Protein AF-V7FKW6-F1 (afdb_monomer_lite)

Sequence (105 aa):
MVQISPRAAILEVRAELESAVYGLAESSGQARKLPFGNMIRLLRDNELIDAGTSALLDDLRVLGNRAAHETSHDFSVDDARRYKAIADRVMNSLQAAKWFEPQAS

pLDDT: mean 89.42, std 13.62, range [40.66, 97.81]

Structure (mmCIF, N/CA/C/O backbone):
data_AF-V7FKW6-F1
#
_entry.id   AF-V7FKW6-F1
#
loop_
_atom_site.group_PDB
_atom_site.id
_atom_site.type_symbol
_atom_site.label_atom_id
_atom_site.label_alt_id
_atom_site.label_comp_id
_atom_site.label_asym_id
_atom_site.label_entity_id
_atom_site.label_seq_id
_atom_site.pdbx_PDB_ins_code
_atom_site.Cartn_x
_atom_site.Cartn_y
_atom_site.Cartn_z
_atom_site.occupancy
_atom_site.B_iso_or_equiv
_atom_site.auth_seq_id
_atom_site.auth_comp_id
_atom_site.auth_asym_id
_atom_site.auth_atom_id
_atom_site.pdbx_PDB_model_num
ATOM 1 N N . MET A 1 1 ? 8.682 12.850 -23.498 1.00 45.09 1 MET A N 1
ATOM 2 C CA . MET A 1 1 ? 7.828 12.016 -22.626 1.00 45.09 1 MET A CA 1
ATOM 3 C C . MET A 1 1 ? 8.738 10.962 -22.018 1.00 45.09 1 MET A C 1
ATOM 5 O O . MET A 1 1 ? 9.296 10.179 -22.776 1.00 45.09 1 MET A O 1
ATOM 9 N N . VAL A 1 2 ? 9.025 11.028 -20.717 1.00 47.31 2 VAL A N 1
ATOM 10 C CA . VAL A 1 2 ? 9.917 10.054 -20.064 1.00 47.31 2 VAL A CA 1
ATOM 11 C C . VAL A 1 2 ? 9.157 8.730 -19.976 1.00 47.31 2 VAL A C 1
ATOM 13 O O . VAL A 1 2 ? 8.132 8.661 -19.309 1.00 47.31 2 VAL A O 1
ATOM 16 N N . GLN A 1 3 ? 9.608 7.708 -20.704 1.00 66.75 3 GLN A N 1
ATOM 17 C CA . GLN A 1 3 ? 9.085 6.349 -20.561 1.00 66.75 3 GLN A CA 1
ATOM 18 C C . GLN A 1 3 ? 9.653 5.782 -19.257 1.00 66.75 3 GLN A C 1
ATOM 20 O O . GLN A 1 3 ? 10.824 5.412 -19.198 1.00 66.75 3 GLN A O 1
ATOM 25 N N . ILE A 1 4 ? 8.858 5.794 -18.188 1.00 79.62 4 ILE A N 1
ATOM 26 C CA . ILE A 1 4 ? 9.210 5.117 -16.936 1.00 79.62 4 ILE A CA 1
ATOM 27 C C . ILE A 1 4 ? 9.254 3.604 -17.175 1.00 79.62 4 ILE A C 1
ATOM 29 O O . ILE A 1 4 ? 8.403 3.049 -17.872 1.00 79.62 4 ILE A O 1
ATOM 33 N N . SER A 1 5 ? 10.261 2.927 -16.618 1.00 92.56 5 SER A N 1
ATOM 34 C CA . SER A 1 5 ? 10.316 1.464 -16.676 1.00 92.56 5 SER A CA 1
ATOM 35 C C . SER A 1 5 ? 9.135 0.863 -15.899 1.00 92.56 5 SER A C 1
ATOM 37 O O . SER A 1 5 ? 8.662 1.489 -14.946 1.00 92.56 5 SER A O 1
ATOM 39 N N . PRO A 1 6 ? 8.662 -0.353 -16.229 1.00 94.94 6 PRO A N 1
ATOM 40 C CA . PRO A 1 6 ? 7.568 -0.982 -15.486 1.00 94.94 6 PRO A CA 1
ATOM 41 C C . PRO A 1 6 ? 7.842 -1.080 -13.981 1.00 94.94 6 PRO A C 1
ATOM 43 O O . PRO A 1 6 ? 6.966 -0.810 -13.164 1.00 94.94 6 PRO A O 1
ATOM 46 N N . ARG A 1 7 ? 9.096 -1.364 -13.608 1.00 95.25 7 ARG A N 1
ATOM 47 C CA . ARG A 1 7 ? 9.550 -1.322 -12.214 1.00 95.25 7 ARG A CA 1
ATOM 48 C C . ARG A 1 7 ? 9.374 0.064 -11.591 1.00 95.25 7 ARG A C 1
ATOM 50 O O . ARG A 1 7 ? 8.854 0.156 -10.485 1.00 95.25 7 ARG A O 1
ATOM 57 N N . ALA A 1 8 ? 9.804 1.126 -12.275 1.00 94.50 8 ALA A N 1
ATOM 58 C CA . ALA A 1 8 ? 9.651 2.490 -11.773 1.00 94.50 8 ALA A CA 1
ATOM 59 C C . ALA A 1 8 ? 8.169 2.859 -11.594 1.00 94.50 8 ALA A C 1
ATOM 61 O O . ALA A 1 8 ? 7.811 3.405 -10.556 1.00 94.50 8 ALA A O 1
ATOM 62 N N . ALA A 1 9 ? 7.308 2.463 -12.536 1.00 95.56 9 ALA A N 1
ATOM 63 C CA . ALA A 1 9 ? 5.865 2.672 -12.436 1.00 95.56 9 ALA A CA 1
ATOM 64 C C . ALA A 1 9 ? 5.248 1.959 -11.216 1.00 95.56 9 ALA A C 1
ATOM 66 O O . ALA A 1 9 ? 4.411 2.532 -10.524 1.00 95.56 9 ALA A O 1
ATOM 67 N N . ILE A 1 10 ? 5.684 0.732 -10.903 1.00 96.62 10 ILE A N 1
ATOM 68 C CA . ILE A 1 10 ? 5.239 0.017 -9.693 1.00 96.62 10 ILE A CA 1
ATOM 69 C C . ILE A 1 10 ? 5.676 0.759 -8.424 1.00 96.62 10 ILE A C 1
ATOM 71 O O . ILE A 1 10 ? 4.889 0.883 -7.489 1.00 96.62 10 ILE A O 1
ATOM 75 N N . LEU A 1 11 ? 6.918 1.251 -8.378 1.00 96.38 11 LEU A N 1
ATOM 76 C CA . LEU A 1 11 ? 7.449 1.958 -7.208 1.00 96.38 11 LEU A CA 1
ATOM 77 C C . LEU A 1 11 ? 6.757 3.302 -6.962 1.00 96.38 11 LEU A C 1
ATOM 79 O O . LEU A 1 11 ? 6.521 3.655 -5.809 1.00 96.38 11 LEU A O 1
ATOM 83 N N . GLU A 1 12 ? 6.399 4.019 -8.024 1.00 96.44 12 GLU A N 1
ATOM 84 C CA . GLU A 1 12 ? 5.628 5.262 -7.940 1.00 96.44 12 GLU A CA 1
ATOM 85 C C . GLU A 1 12 ? 4.234 5.005 -7.352 1.00 96.44 12 GLU A C 1
ATOM 87 O O . GLU A 1 12 ? 3.891 5.554 -6.305 1.00 96.44 12 GLU A O 1
ATOM 92 N N . VAL A 1 13 ? 3.481 4.064 -7.930 1.00 97.19 13 VAL A N 1
ATOM 93 C CA . VAL A 1 13 ? 2.146 3.696 -7.426 1.00 97.19 13 VAL A CA 1
ATOM 94 C C . VAL A 1 13 ? 2.217 3.129 -6.004 1.00 97.19 13 VAL A C 1
ATOM 96 O O . VAL A 1 13 ? 1.322 3.345 -5.189 1.00 97.19 13 VAL A O 1
ATOM 99 N N . ARG A 1 14 ? 3.289 2.405 -5.664 1.00 97.00 14 ARG A N 1
ATOM 100 C CA . ARG A 1 14 ? 3.526 1.940 -4.294 1.00 97.00 14 ARG A CA 1
ATOM 101 C C . ARG A 1 14 ? 3.639 3.113 -3.321 1.00 97.00 14 ARG A C 1
ATOM 103 O O . ARG A 1 14 ? 3.039 3.043 -2.254 1.00 97.00 14 ARG A O 1
ATOM 110 N N . ALA A 1 15 ? 4.386 4.161 -3.663 1.00 96.75 15 ALA A N 1
ATOM 111 C CA . ALA A 1 15 ? 4.530 5.328 -2.797 1.00 96.75 15 ALA A CA 1
ATOM 112 C C . ALA A 1 15 ? 3.182 6.037 -2.568 1.00 96.75 15 ALA A C 1
ATOM 114 O O . ALA A 1 15 ? 2.869 6.408 -1.435 1.00 96.75 15 ALA A O 1
ATOM 115 N N . GLU A 1 16 ? 2.356 6.156 -3.612 1.00 97.00 16 GLU A N 1
ATOM 116 C CA . GLU A 1 16 ? 0.992 6.698 -3.514 1.00 97.00 16 GLU A CA 1
ATOM 117 C C . GLU A 1 16 ? 0.105 5.852 -2.590 1.00 97.00 16 GLU A C 1
ATOM 119 O O . GLU A 1 16 ? -0.542 6.381 -1.684 1.00 97.00 16 GLU A O 1
ATOM 124 N N . LEU A 1 17 ? 0.128 4.528 -2.766 1.00 97.38 17 LEU A N 1
ATOM 125 C CA . LEU A 1 17 ? -0.626 3.591 -1.937 1.00 97.38 17 LEU A CA 1
ATOM 126 C C . LEU A 1 17 ? -0.202 3.661 -0.464 1.00 97.38 17 LEU A C 1
ATOM 128 O O . LEU A 1 17 ? -1.055 3.703 0.423 1.00 97.38 17 LEU A O 1
ATOM 132 N N . GLU A 1 18 ? 1.107 3.679 -0.196 1.00 96.81 18 GLU A N 1
ATOM 133 C CA . GLU A 1 18 ? 1.635 3.812 1.162 1.00 96.81 18 GLU A CA 1
ATOM 134 C C . GLU A 1 18 ? 1.161 5.129 1.790 1.00 96.81 18 GLU A C 1
ATOM 136 O O . GLU A 1 18 ? 0.645 5.125 2.909 1.00 96.81 18 GLU A O 1
ATOM 141 N N . SER A 1 19 ? 1.240 6.238 1.049 1.00 95.88 19 SER A N 1
ATOM 142 C CA . SER A 1 19 ? 0.735 7.538 1.498 1.00 95.88 19 SER A CA 1
ATOM 143 C C . SER A 1 19 ? -0.765 7.506 1.814 1.00 95.88 19 SER A C 1
ATOM 145 O O . SER A 1 19 ? -1.174 8.012 2.858 1.00 95.88 19 SER A O 1
ATOM 147 N N . ALA A 1 20 ? -1.585 6.856 0.983 1.00 95.81 20 ALA A N 1
ATOM 148 C CA . ALA A 1 20 ? -3.024 6.732 1.217 1.00 95.81 20 ALA A CA 1
ATOM 149 C C . ALA A 1 20 ? -3.346 5.947 2.502 1.00 95.81 20 ALA A C 1
ATOM 151 O O . ALA A 1 20 ? -4.209 6.364 3.278 1.00 95.81 20 ALA A O 1
ATOM 152 N N . VAL A 1 21 ? -2.628 4.848 2.755 1.00 96.19 21 VAL A N 1
ATOM 153 C CA . VAL A 1 21 ? -2.776 4.030 3.971 1.00 96.19 21 VAL A CA 1
ATOM 154 C C . VAL A 1 21 ? -2.365 4.809 5.220 1.00 96.19 21 VAL A C 1
ATOM 156 O O . VAL A 1 21 ? -3.119 4.845 6.192 1.00 96.19 21 VAL A O 1
ATOM 159 N N . TYR A 1 22 ? -1.204 5.473 5.204 1.00 95.81 22 TYR A N 1
ATOM 160 C CA . TYR A 1 22 ? -0.780 6.304 6.337 1.00 95.81 22 TYR A CA 1
ATOM 161 C C . TYR A 1 22 ? -1.718 7.493 6.548 1.00 95.81 22 TYR A C 1
ATOM 163 O O . TYR A 1 22 ? -2.033 7.821 7.687 1.00 95.81 22 TYR A O 1
ATOM 171 N N . GLY A 1 23 ? -2.230 8.086 5.470 1.00 94.44 23 GLY A N 1
ATOM 172 C CA . GLY A 1 23 ? -3.208 9.160 5.552 1.00 94.44 23 GLY A CA 1
ATOM 173 C C . GLY A 1 23 ? -4.563 8.708 6.100 1.00 94.44 23 GLY A C 1
ATOM 174 O O . GLY A 1 23 ? -5.281 9.546 6.632 1.00 94.44 23 GLY A O 1
ATOM 175 N N . LEU A 1 24 ? -4.955 7.436 5.945 1.00 94.25 24 LEU A N 1
ATOM 176 C CA . LEU A 1 24 ? -6.131 6.871 6.626 1.00 94.25 24 LEU A CA 1
ATOM 177 C C . LEU A 1 24 ? -5.853 6.697 8.119 1.00 94.25 24 LEU A C 1
ATOM 179 O O . LEU A 1 24 ? -6.650 7.126 8.945 1.00 94.25 24 LEU A O 1
ATOM 183 N N . ALA A 1 25 ? -4.694 6.136 8.469 1.00 94.31 25 ALA A N 1
ATOM 184 C CA . ALA A 1 25 ? -4.293 6.015 9.867 1.00 94.31 25 ALA A CA 1
ATOM 185 C C . ALA A 1 25 ? -4.263 7.381 10.568 1.00 94.31 25 ALA A C 1
ATOM 187 O O . ALA A 1 25 ? -4.696 7.494 11.710 1.00 94.31 25 ALA A O 1
ATOM 188 N N . GLU A 1 26 ? -3.783 8.421 9.886 1.00 94.06 26 GLU A N 1
ATOM 189 C CA . GLU A 1 26 ? -3.773 9.785 10.407 1.00 94.06 26 GLU A CA 1
ATOM 190 C C . GLU A 1 26 ? -5.180 10.346 10.622 1.00 94.06 26 GLU A C 1
ATOM 192 O O . GLU A 1 26 ? -5.469 10.814 11.723 1.00 94.06 26 GLU A O 1
ATOM 197 N N . SER A 1 27 ? -6.069 10.248 9.626 1.00 92.81 27 SER A N 1
ATOM 198 C CA . SER A 1 27 ? -7.437 10.769 9.754 1.00 92.81 27 SER A CA 1
ATOM 199 C C . SER A 1 27 ? -8.247 10.067 10.841 1.00 92.81 27 SER A C 1
ATOM 201 O O . SER A 1 27 ? -9.031 10.721 11.513 1.00 92.81 27 SER A O 1
ATOM 203 N N . SER A 1 28 ? -8.004 8.774 11.059 1.00 91.06 28 SER A N 1
ATOM 204 C CA . SER A 1 28 ? -8.722 7.957 12.046 1.00 91.06 28 SER A CA 1
ATOM 205 C C . SER A 1 28 ? -8.070 7.959 13.440 1.00 91.06 28 SER A C 1
ATOM 207 O O . SER A 1 28 ? -8.349 7.092 14.269 1.00 91.06 28 SER A O 1
ATOM 209 N N . GLY A 1 29 ? -7.124 8.871 13.712 1.00 92.88 29 GLY A N 1
ATOM 210 C CA . GLY A 1 29 ? -6.455 8.982 15.019 1.00 92.88 29 GLY A CA 1
ATOM 211 C C . GLY A 1 29 ? -5.500 7.826 15.364 1.00 92.88 29 GLY A C 1
ATOM 212 O O . GLY A 1 29 ? -5.053 7.701 16.503 1.00 92.88 29 GLY A O 1
ATOM 213 N N . GLN A 1 30 ? -5.147 6.992 14.385 1.00 91.88 30 GLN A N 1
ATOM 214 C CA . GLN A 1 30 ? -4.231 5.849 14.502 1.00 91.88 30 GLN A CA 1
ATOM 215 C C . GLN A 1 30 ? -2.812 6.160 13.992 1.00 91.88 30 GLN A C 1
ATOM 217 O O . GLN A 1 30 ? -2.026 5.244 13.733 1.00 91.88 30 GLN A O 1
ATOM 222 N N . ALA A 1 31 ? -2.455 7.441 13.853 1.00 90.44 31 ALA A N 1
ATOM 223 C CA . ALA A 1 31 ? -1.146 7.883 13.376 1.00 90.44 31 ALA A CA 1
ATOM 224 C C . ALA A 1 31 ? -0.006 7.279 1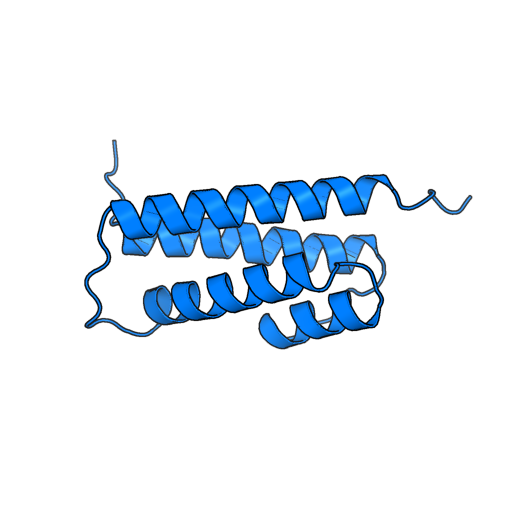4.216 1.00 90.44 31 ALA A C 1
ATOM 226 O O . ALA A 1 31 ? 0.213 7.645 15.373 1.00 90.44 31 ALA A O 1
ATOM 227 N N . ARG A 1 32 ? 0.749 6.342 13.633 1.00 90.94 32 ARG A N 1
ATOM 228 C CA . ARG A 1 32 ? 1.892 5.684 14.283 1.00 90.94 32 ARG A CA 1
ATOM 229 C C . ARG A 1 32 ? 2.997 5.412 13.273 1.00 90.94 32 ARG A C 1
ATOM 231 O O . ARG A 1 32 ? 2.736 5.042 12.132 1.00 90.94 32 ARG A O 1
ATOM 238 N N . LYS A 1 33 ? 4.252 5.524 13.714 1.00 91.88 33 LYS A N 1
ATOM 239 C CA . LYS A 1 33 ? 5.414 5.096 12.923 1.00 91.88 33 LYS A CA 1
ATOM 240 C C . LYS A 1 33 ? 5.510 3.573 12.955 1.00 91.88 33 LYS A C 1
ATOM 242 O O . LYS A 1 33 ? 6.121 3.008 13.858 1.00 91.88 33 LYS A O 1
ATOM 247 N N . LEU A 1 34 ? 4.884 2.915 11.986 1.00 93.75 34 LEU A N 1
ATOM 248 C CA . LEU A 1 34 ? 4.909 1.463 11.829 1.00 93.75 34 LEU A CA 1
ATOM 249 C C . LEU A 1 34 ? 5.379 1.094 10.422 1.00 93.75 34 LEU A C 1
ATOM 251 O O . LEU A 1 34 ? 5.049 1.807 9.480 1.00 93.75 34 LEU A O 1
ATOM 255 N N . PRO A 1 35 ? 6.098 -0.029 10.251 1.00 94.56 35 PRO A N 1
ATOM 256 C CA . PRO A 1 35 ? 6.310 -0.606 8.930 1.00 94.56 35 PRO A CA 1
ATOM 257 C C . PRO A 1 35 ? 4.975 -0.867 8.227 1.00 94.56 35 PRO A C 1
ATOM 259 O O . PRO A 1 35 ? 4.005 -1.260 8.878 1.00 94.56 35 PRO A O 1
ATOM 262 N N . PHE A 1 36 ? 4.949 -0.740 6.900 1.00 94.75 36 PHE A N 1
ATOM 263 C CA . PHE A 1 36 ? 3.718 -0.791 6.104 1.00 94.75 36 PHE A CA 1
ATOM 264 C C . PHE A 1 36 ? 2.823 -2.009 6.405 1.00 94.75 36 PHE A C 1
ATOM 266 O O . PHE A 1 36 ? 1.635 -1.857 6.665 1.00 94.75 36 PHE A O 1
ATOM 273 N N . GLY A 1 37 ? 3.396 -3.217 6.495 1.00 95.31 37 GLY A N 1
ATOM 274 C CA . GLY A 1 37 ? 2.637 -4.430 6.846 1.00 95.31 37 GLY A CA 1
ATOM 275 C C . GLY A 1 37 ? 2.005 -4.398 8.245 1.00 95.31 37 GLY A C 1
ATOM 276 O O . GLY A 1 37 ? 0.907 -4.908 8.449 1.00 95.31 37 GLY A O 1
ATOM 277 N N . ASN A 1 38 ? 2.668 -3.763 9.213 1.00 97.06 38 ASN A N 1
ATOM 278 C CA . ASN A 1 38 ? 2.109 -3.589 10.553 1.00 97.06 38 ASN A CA 1
ATOM 279 C C . ASN A 1 38 ? 1.027 -2.506 10.574 1.00 97.06 38 ASN A C 1
ATOM 281 O O . ASN A 1 38 ? 0.091 -2.624 11.358 1.00 97.06 38 ASN A O 1
ATOM 285 N N . MET A 1 39 ? 1.131 -1.490 9.711 1.00 97.25 39 MET A N 1
ATOM 286 C CA . MET A 1 39 ? 0.076 -0.493 9.542 1.00 97.25 39 MET A CA 1
ATOM 287 C C . MET A 1 39 ? -1.198 -1.120 8.960 1.00 97.25 39 MET A C 1
ATOM 289 O O . MET A 1 39 ? -2.275 -0.902 9.501 1.00 97.25 39 MET A O 1
ATOM 293 N N . ILE A 1 40 ? -1.080 -1.973 7.935 1.00 96.50 40 ILE A N 1
ATOM 294 C CA . ILE A 1 40 ? -2.223 -2.721 7.375 1.00 96.50 40 ILE A CA 1
ATOM 295 C C . ILE A 1 40 ? -2.924 -3.532 8.472 1.00 96.50 40 ILE A C 1
ATOM 297 O O . ILE A 1 40 ? -4.144 -3.458 8.616 1.00 96.50 40 ILE A O 1
ATOM 301 N N . ARG A 1 41 ? -2.149 -4.265 9.285 1.00 97.06 41 ARG A N 1
ATOM 302 C CA . ARG A 1 41 ? -2.693 -5.041 10.408 1.00 97.06 41 ARG A CA 1
ATOM 303 C C . ARG A 1 41 ? -3.407 -4.149 11.425 1.00 97.06 41 ARG A C 1
ATOM 305 O O . ARG A 1 41 ? -4.530 -4.458 11.791 1.00 97.06 41 ARG A O 1
ATOM 312 N N . LEU A 1 42 ? -2.793 -3.032 11.826 1.00 96.19 42 LEU A N 1
ATOM 313 C CA . LEU A 1 42 ? -3.403 -2.084 12.761 1.00 96.19 42 LEU A CA 1
ATOM 314 C C . LEU A 1 42 ? -4.761 -1.583 12.252 1.00 96.19 42 LEU A C 1
ATOM 316 O O . LEU A 1 42 ? -5.726 -1.585 13.008 1.00 96.19 42 LEU A O 1
ATOM 320 N N . LEU A 1 43 ? -4.844 -1.164 10.988 1.00 95.38 4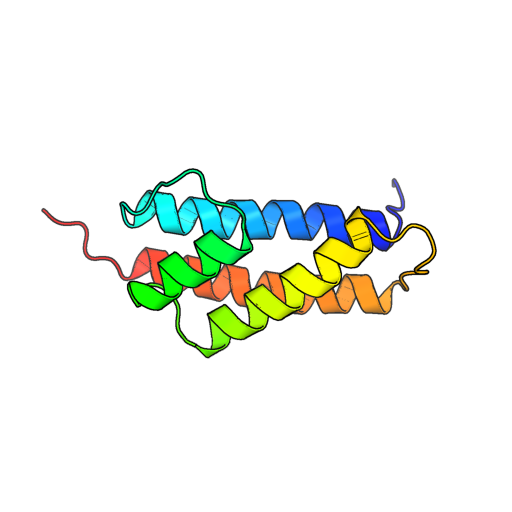3 LEU A N 1
ATOM 321 C CA . LEU A 1 43 ? -6.087 -0.649 10.411 1.00 95.38 43 LEU A CA 1
ATOM 322 C C . LEU A 1 43 ? -7.182 -1.719 10.362 1.00 95.38 43 LEU A C 1
ATOM 324 O O . LEU A 1 43 ? -8.335 -1.421 10.657 1.00 95.38 43 LEU A O 1
ATOM 328 N N . ARG A 1 44 ? -6.821 -2.967 10.044 1.00 96.06 44 ARG A N 1
ATOM 329 C CA . ARG A 1 44 ? -7.755 -4.097 10.076 1.00 96.06 44 ARG A CA 1
ATOM 330 C C . ARG A 1 44 ? -8.239 -4.400 11.494 1.00 96.06 44 ARG A C 1
ATOM 332 O O . ARG A 1 44 ? -9.431 -4.600 11.689 1.00 96.06 44 ARG A O 1
ATOM 339 N N . ASP A 1 45 ? -7.329 -4.438 12.466 1.00 96.12 45 ASP A N 1
ATOM 340 C CA . ASP A 1 45 ? -7.650 -4.760 13.863 1.00 96.12 45 ASP A CA 1
ATOM 341 C C . ASP A 1 45 ? -8.554 -3.692 14.510 1.00 96.12 45 ASP A C 1
ATOM 343 O O . ASP A 1 45 ? -9.273 -3.991 15.457 1.00 96.12 45 ASP A O 1
ATOM 347 N N . ASN A 1 46 ? -8.535 -2.459 13.989 1.00 94.12 46 ASN A N 1
ATOM 348 C CA . ASN A 1 46 ? -9.436 -1.368 14.383 1.00 94.12 46 ASN A CA 1
ATOM 349 C C . ASN A 1 46 ? -10.663 -1.238 13.461 1.00 94.12 46 ASN A C 1
ATOM 351 O O . ASN A 1 46 ? -11.347 -0.222 13.512 1.00 94.12 46 ASN A O 1
ATOM 355 N N . GLU A 1 47 ? -10.916 -2.224 12.595 1.00 93.56 47 GLU A N 1
ATOM 356 C CA . GLU A 1 47 ? -12.064 -2.266 11.675 1.00 93.56 47 GLU A CA 1
ATOM 357 C C . GLU A 1 47 ? -12.161 -1.067 10.703 1.00 93.56 47 GLU A C 1
ATOM 359 O O . GLU A 1 47 ? -13.207 -0.823 10.106 1.00 93.56 47 GLU A O 1
ATOM 364 N N . LEU A 1 48 ? -11.055 -0.345 10.478 1.00 93.56 48 LEU A N 1
ATOM 365 C CA . LEU A 1 48 ? -10.974 0.782 9.532 1.00 93.56 48 LEU A CA 1
ATOM 366 C C . LEU A 1 48 ? -10.868 0.318 8.075 1.00 93.56 48 LEU A C 1
ATOM 368 O O . LEU A 1 48 ? -11.125 1.080 7.144 1.00 93.56 48 LEU A O 1
ATOM 372 N N . ILE A 1 49 ? -10.461 -0.934 7.877 1.00 94.38 49 ILE A N 1
ATOM 373 C CA . ILE A 1 49 ? -10.480 -1.625 6.591 1.00 94.38 49 ILE A CA 1
ATOM 374 C C . ILE A 1 49 ? -11.007 -3.044 6.789 1.00 94.38 49 ILE A C 1
ATOM 376 O O . ILE A 1 49 ? -10.743 -3.688 7.806 1.00 94.38 49 ILE A O 1
ATOM 380 N N . ASP A 1 50 ? -11.715 -3.556 5.789 1.00 93.56 50 ASP A N 1
ATOM 381 C CA . ASP A 1 50 ? -12.214 -4.926 5.810 1.00 93.56 50 ASP A CA 1
ATOM 382 C C . ASP A 1 50 ? -11.117 -5.957 5.474 1.00 93.56 50 ASP A C 1
ATOM 384 O O . ASP A 1 50 ? -9.999 -5.644 5.040 1.00 93.56 50 ASP A O 1
ATOM 388 N N . ALA A 1 51 ? -11.441 -7.239 5.670 1.00 93.31 51 ALA A N 1
ATOM 389 C CA . ALA A 1 51 ? -10.519 -8.337 5.387 1.00 93.31 51 ALA A CA 1
ATOM 390 C C . ALA A 1 51 ? -10.105 -8.396 3.903 1.00 93.31 51 ALA A C 1
ATOM 392 O O . ALA A 1 51 ? -8.972 -8.775 3.603 1.00 93.31 51 ALA A O 1
ATOM 393 N N . GLY A 1 52 ? -10.999 -8.005 2.986 1.00 94.44 52 GLY A N 1
ATOM 394 C CA . GLY A 1 52 ? -10.722 -7.972 1.550 1.00 94.44 52 GLY A CA 1
ATOM 395 C C . GLY A 1 52 ? -9.683 -6.913 1.186 1.00 94.44 52 GLY A C 1
ATOM 396 O O . GLY A 1 52 ? -8.702 -7.210 0.507 1.00 94.44 52 GLY A O 1
ATOM 397 N N . THR A 1 53 ? -9.848 -5.695 1.697 1.00 95.31 53 THR A N 1
ATOM 398 C CA . THR A 1 53 ? -8.910 -4.582 1.510 1.00 95.31 53 THR A CA 1
ATOM 399 C C . THR A 1 53 ? -7.560 -4.901 2.143 1.00 95.31 53 THR A C 1
ATOM 401 O O . THR A 1 53 ? -6.524 -4.682 1.517 1.00 95.31 53 THR A O 1
ATOM 404 N N . SER A 1 54 ? -7.553 -5.491 3.344 1.00 95.62 54 SER A N 1
ATOM 405 C CA . SER A 1 54 ? -6.320 -5.951 3.993 1.00 95.62 54 SER A CA 1
ATOM 406 C C . SER A 1 54 ? -5.566 -6.981 3.147 1.00 95.62 54 SER A C 1
ATOM 408 O O . SER A 1 54 ? -4.349 -6.866 3.023 1.00 95.62 54 SER A O 1
ATOM 410 N N . ALA A 1 55 ? -6.258 -7.963 2.563 1.00 95.75 55 ALA A N 1
ATOM 411 C CA . ALA A 1 55 ? -5.625 -8.977 1.720 1.00 95.75 55 ALA A CA 1
ATOM 412 C C . ALA A 1 55 ? -5.013 -8.363 0.450 1.00 95.75 55 ALA A C 1
ATOM 414 O O . ALA A 1 55 ? -3.859 -8.637 0.128 1.00 95.75 55 ALA A O 1
ATOM 415 N N . LEU A 1 56 ? -5.739 -7.459 -0.220 1.00 96.38 56 LEU A N 1
ATOM 416 C CA . LEU A 1 56 ? -5.232 -6.757 -1.404 1.00 96.38 56 LEU A CA 1
ATOM 417 C C . LEU A 1 56 ? -4.001 -5.895 -1.091 1.00 96.38 56 LEU A C 1
ATOM 419 O O . LEU A 1 56 ? -3.061 -5.845 -1.883 1.00 96.38 56 LEU A O 1
ATOM 423 N N . LEU A 1 57 ? -3.985 -5.225 0.063 1.00 97.12 57 LEU A N 1
ATOM 424 C CA . LEU A 1 57 ? -2.831 -4.445 0.513 1.00 97.12 57 LEU A CA 1
ATOM 425 C C . LEU A 1 57 ? -1.604 -5.327 0.776 1.00 97.12 57 LEU A C 1
ATOM 427 O O . LEU A 1 57 ? -0.486 -4.930 0.441 1.00 97.12 57 LEU A O 1
ATOM 431 N N . ASP A 1 58 ? -1.792 -6.524 1.334 1.00 95.75 58 ASP A N 1
ATOM 432 C CA . ASP A 1 58 ? -0.703 -7.485 1.514 1.00 95.75 58 ASP A CA 1
ATOM 433 C C . ASP A 1 58 ? -0.168 -8.023 0.178 1.00 95.75 58 ASP A C 1
ATOM 435 O O . ASP A 1 58 ? 1.053 -8.099 0.002 1.00 95.75 58 ASP A O 1
ATOM 439 N N . ASP A 1 59 ? -1.041 -8.309 -0.791 1.00 95.12 59 ASP A N 1
ATOM 440 C CA . ASP A 1 59 ? -0.637 -8.725 -2.140 1.00 95.12 59 ASP A CA 1
ATOM 441 C C . ASP A 1 59 ? 0.186 -7.630 -2.843 1.00 95.12 59 ASP A C 1
ATOM 443 O O . ASP A 1 59 ? 1.268 -7.889 -3.387 1.00 95.12 59 ASP A O 1
ATOM 447 N N . LEU A 1 60 ? -0.281 -6.378 -2.774 1.00 97.25 60 LEU A N 1
ATOM 448 C CA . LEU A 1 60 ? 0.440 -5.219 -3.308 1.00 97.25 60 LEU A CA 1
ATOM 449 C C . LEU A 1 60 ? 1.775 -5.015 -2.588 1.00 97.25 60 LEU A C 1
ATOM 451 O O . LEU A 1 60 ? 2.789 -4.763 -3.237 1.00 97.25 60 LEU A O 1
ATOM 455 N N . ARG A 1 61 ? 1.828 -5.196 -1.264 1.00 95.75 61 ARG A N 1
ATOM 456 C CA . ARG A 1 61 ? 3.079 -5.125 -0.496 1.00 95.75 61 ARG A CA 1
ATOM 457 C C . ARG A 1 61 ? 4.092 -6.160 -0.977 1.00 95.75 61 ARG A C 1
ATOM 459 O O . ARG A 1 61 ? 5.269 -5.832 -1.115 1.00 95.75 61 ARG A O 1
ATOM 466 N N . VAL A 1 62 ? 3.668 -7.400 -1.226 1.00 94.12 62 VAL A N 1
ATOM 467 C CA . VAL A 1 62 ? 4.559 -8.454 -1.732 1.00 94.12 62 VAL A CA 1
ATOM 468 C C . VAL A 1 62 ? 5.129 -8.061 -3.096 1.00 94.12 62 VAL A C 1
ATOM 470 O O . VAL A 1 62 ? 6.349 -8.055 -3.259 1.00 94.12 62 VAL A O 1
ATOM 473 N N . LEU A 1 63 ? 4.283 -7.665 -4.050 1.00 93.12 63 LEU A N 1
ATOM 474 C CA . LEU A 1 63 ? 4.728 -7.262 -5.391 1.00 93.12 63 LEU A CA 1
ATOM 475 C C . LEU A 1 63 ? 5.605 -6.000 -5.370 1.00 93.12 63 LEU A C 1
ATOM 477 O O . LEU A 1 63 ? 6.667 -5.968 -5.993 1.00 93.12 63 LEU A O 1
ATOM 481 N N . GLY A 1 64 ? 5.211 -4.988 -4.599 1.00 93.94 64 GLY A N 1
ATOM 482 C CA . GLY A 1 64 ? 5.964 -3.750 -4.432 1.00 93.94 64 GLY A CA 1
ATOM 483 C C . GLY A 1 64 ? 7.325 -3.969 -3.767 1.00 93.94 64 GLY A C 1
ATOM 484 O O . GLY A 1 64 ? 8.295 -3.285 -4.100 1.00 93.94 64 GLY A O 1
ATOM 485 N N . ASN A 1 65 ? 7.442 -4.946 -2.861 1.00 94.50 65 ASN A N 1
ATOM 486 C CA . ASN A 1 65 ? 8.723 -5.340 -2.273 1.00 94.50 65 ASN A CA 1
ATOM 487 C C . ASN A 1 65 ? 9.644 -6.016 -3.292 1.00 94.50 65 ASN A C 1
ATOM 489 O O . ASN A 1 65 ? 10.833 -5.698 -3.320 1.00 94.50 65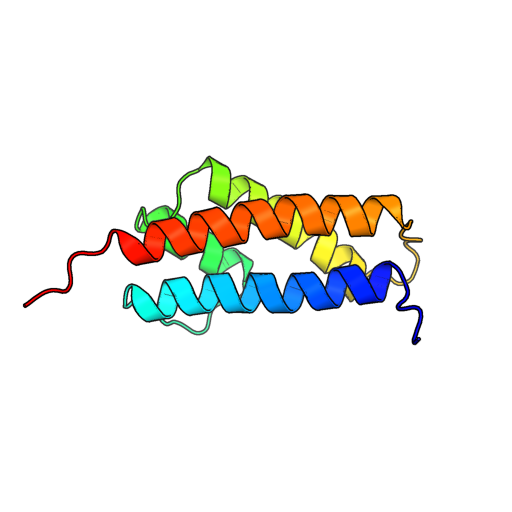 ASN A O 1
ATOM 493 N N . ARG A 1 66 ? 9.110 -6.878 -4.168 1.00 94.06 66 ARG A N 1
ATOM 494 C CA . ARG A 1 66 ? 9.892 -7.447 -5.279 1.00 94.06 66 ARG A CA 1
ATOM 495 C C . ARG A 1 66 ? 10.416 -6.345 -6.198 1.00 94.06 66 ARG A C 1
ATOM 497 O O . ARG A 1 66 ? 11.602 -6.314 -6.512 1.00 94.06 66 ARG A O 1
ATOM 504 N N . ALA A 1 67 ? 9.569 -5.376 -6.547 1.00 94.06 67 ALA A N 1
ATOM 505 C CA . ALA A 1 67 ? 9.974 -4.229 -7.359 1.00 94.06 67 ALA A CA 1
ATOM 506 C C . ALA A 1 67 ? 11.068 -3.371 -6.699 1.00 94.06 67 ALA A C 1
ATOM 508 O O . ALA A 1 67 ? 11.944 -2.861 -7.400 1.00 94.06 67 ALA A O 1
ATOM 509 N N . ALA A 1 68 ? 11.058 -3.246 -5.370 1.00 93.00 68 ALA A N 1
ATOM 510 C CA . ALA A 1 68 ? 12.039 -2.452 -4.632 1.00 93.00 68 ALA A CA 1
ATOM 511 C C . ALA A 1 68 ? 13.376 -3.168 -4.395 1.00 93.00 68 ALA A C 1
ATOM 513 O O . ALA A 1 68 ? 14.413 -2.510 -4.361 1.00 93.00 68 ALA A O 1
ATOM 514 N N . HIS A 1 69 ? 13.366 -4.491 -4.213 1.00 91.19 69 HIS A N 1
ATOM 515 C CA . HIS A 1 69 ? 14.533 -5.215 -3.695 1.00 91.19 69 HIS A CA 1
ATOM 516 C C . HIS A 1 69 ? 15.086 -6.289 -4.639 1.00 91.19 69 HIS A C 1
ATOM 518 O O . HIS A 1 69 ? 16.284 -6.560 -4.606 1.00 91.19 69 HIS A O 1
ATOM 524 N N . GLU A 1 70 ? 14.263 -6.895 -5.498 1.00 90.75 70 GLU A N 1
ATOM 525 C CA . GLU A 1 70 ? 14.707 -7.974 -6.388 1.00 90.75 70 GLU A CA 1
ATOM 526 C C . GLU A 1 70 ? 15.142 -7.402 -7.733 1.00 90.75 70 GLU A C 1
ATOM 528 O O . GLU A 1 70 ? 14.316 -7.180 -8.614 1.00 90.75 70 GLU A O 1
ATOM 533 N N . THR A 1 71 ? 16.436 -7.149 -7.920 1.00 79.31 71 THR A N 1
ATOM 534 C CA . THR A 1 71 ? 16.981 -6.572 -9.164 1.00 79.31 71 THR A CA 1
ATOM 535 C C . THR A 1 71 ? 16.939 -7.527 -10.359 1.00 79.31 71 THR A C 1
ATOM 537 O O . THR A 1 71 ? 16.984 -7.069 -11.496 1.00 79.31 71 THR A O 1
ATOM 540 N N . SER A 1 72 ? 16.809 -8.834 -10.119 1.00 84.00 72 SER A N 1
ATOM 541 C CA . SER A 1 72 ? 16.744 -9.876 -11.151 1.00 84.00 72 SER A CA 1
ATOM 542 C C . SER A 1 72 ? 15.350 -10.095 -11.745 1.00 84.00 72 SER A C 1
ATOM 544 O O . SER A 1 72 ? 15.233 -10.767 -12.766 1.00 84.00 72 SER A O 1
ATOM 546 N N . HIS A 1 73 ? 14.293 -9.560 -11.124 1.00 85.94 73 HIS A N 1
ATOM 547 C CA . HIS A 1 73 ? 12.931 -9.720 -11.631 1.00 85.94 73 HIS A CA 1
ATOM 548 C C . HIS A 1 73 ? 12.667 -8.767 -12.803 1.00 85.94 73 HIS A C 1
ATOM 550 O O . HIS A 1 73 ? 12.782 -7.545 -12.657 1.00 85.94 73 HIS A O 1
ATOM 556 N N . ASP A 1 74 ? 12.289 -9.312 -13.955 1.00 90.38 74 ASP A N 1
ATOM 557 C CA . ASP A 1 74 ? 11.921 -8.515 -15.122 1.00 90.38 74 ASP A CA 1
ATOM 558 C C . ASP A 1 74 ? 10.413 -8.241 -15.107 1.00 90.38 74 ASP A C 1
ATOM 560 O O . ASP A 1 74 ? 9.603 -9.132 -15.356 1.00 90.38 74 ASP A O 1
ATOM 564 N N . PHE A 1 75 ? 10.032 -7.015 -14.739 1.00 92.75 75 PHE A N 1
ATOM 565 C CA . PHE A 1 75 ? 8.630 -6.603 -14.693 1.00 92.75 75 PHE A CA 1
ATOM 566 C C . PHE A 1 75 ? 8.156 -6.213 -16.088 1.00 92.75 75 PHE A C 1
ATOM 568 O O . PHE A 1 75 ? 8.717 -5.313 -16.717 1.00 92.75 75 PHE A O 1
ATOM 575 N N . SER A 1 76 ? 7.066 -6.826 -16.536 1.00 94.31 76 SER A N 1
ATOM 576 C CA . SER A 1 76 ? 6.415 -6.459 -17.786 1.00 94.31 76 SER A CA 1
ATOM 577 C C . SER A 1 76 ? 5.533 -5.216 -17.626 1.00 94.31 76 SER A C 1
ATOM 579 O O . SER A 1 76 ? 5.146 -4.809 -16.528 1.00 94.31 76 SER A O 1
ATOM 581 N N . VAL A 1 77 ? 5.144 -4.621 -18.755 1.00 94.06 77 VAL A N 1
ATOM 582 C CA . VAL A 1 77 ? 4.141 -3.543 -18.778 1.00 94.06 77 VAL A CA 1
ATOM 583 C C . VAL A 1 77 ? 2.788 -4.020 -18.228 1.00 94.06 77 VAL A C 1
ATOM 585 O O . VAL A 1 77 ? 2.074 -3.225 -17.615 1.00 94.06 77 VAL A O 1
ATOM 588 N N . ASP A 1 78 ? 2.426 -5.295 -18.420 1.00 94.44 78 ASP A N 1
ATOM 589 C CA . ASP A 1 78 ? 1.179 -5.851 -17.874 1.00 94.44 78 ASP A CA 1
ATOM 590 C C . ASP A 1 78 ? 1.218 -5.921 -16.344 1.00 94.44 78 ASP A C 1
ATOM 592 O O . ASP A 1 78 ? 0.234 -5.567 -15.697 1.00 94.44 78 ASP A O 1
ATOM 596 N N . ASP A 1 79 ? 2.371 -6.265 -15.758 1.00 94.38 79 ASP A N 1
ATOM 597 C CA . ASP A 1 79 ? 2.548 -6.297 -14.300 1.00 94.38 79 ASP A CA 1
ATOM 598 C C . ASP A 1 79 ? 2.333 -4.913 -13.689 1.00 94.38 79 ASP A C 1
ATOM 600 O O . ASP A 1 79 ? 1.583 -4.765 -12.723 1.00 94.38 79 ASP A O 1
ATOM 604 N N . ALA A 1 80 ? 2.924 -3.878 -14.293 1.00 95.75 80 ALA A N 1
ATOM 605 C CA . ALA A 1 80 ? 2.740 -2.500 -13.847 1.00 95.75 80 ALA A CA 1
ATOM 606 C C . ALA A 1 80 ? 1.277 -2.041 -13.976 1.00 95.75 80 ALA A C 1
ATOM 608 O O . ALA A 1 80 ? 0.735 -1.425 -13.056 1.00 95.75 80 ALA A O 1
ATOM 609 N N . ARG A 1 81 ? 0.605 -2.378 -15.086 1.00 95.81 81 ARG A N 1
ATOM 610 C CA . ARG A 1 81 ? -0.821 -2.062 -15.287 1.00 95.81 81 ARG A CA 1
ATOM 611 C C . ARG A 1 81 ? -1.710 -2.765 -14.270 1.00 95.81 81 ARG A C 1
ATOM 613 O O . ARG A 1 81 ? -2.610 -2.139 -13.717 1.00 95.81 81 ARG A O 1
ATOM 620 N N . ARG A 1 82 ? -1.457 -4.048 -14.010 1.00 95.75 82 ARG A N 1
ATOM 621 C CA . ARG A 1 82 ? -2.218 -4.848 -13.047 1.00 95.75 82 ARG A CA 1
ATOM 622 C C . ARG A 1 82 ? -2.017 -4.341 -11.627 1.00 95.75 82 ARG A C 1
ATOM 624 O O . ARG A 1 82 ? -2.998 -4.170 -10.909 1.00 95.75 82 ARG A O 1
ATOM 631 N N . TYR A 1 83 ? -0.773 -4.043 -11.254 1.00 97.06 83 TYR A N 1
ATOM 632 C CA . TYR A 1 83 ? -0.447 -3.429 -9.971 1.00 97.06 83 TYR A CA 1
ATOM 633 C C . TYR A 1 83 ? -1.212 -2.117 -9.788 1.00 97.06 83 TYR A C 1
ATOM 635 O O . TYR A 1 83 ? -1.908 -1.946 -8.788 1.00 97.06 83 TYR A O 1
ATOM 643 N N . LYS A 1 84 ? -1.166 -1.233 -10.795 1.00 97.44 84 LYS A N 1
ATOM 644 C CA . LYS A 1 84 ? -1.898 0.035 -10.772 1.00 97.44 84 LYS A CA 1
ATOM 645 C C . LYS A 1 84 ? -3.405 -0.155 -10.636 1.00 97.44 84 LYS A C 1
ATOM 647 O O . LYS A 1 84 ? -4.007 0.471 -9.776 1.00 97.44 84 LYS A O 1
ATOM 652 N N . ALA A 1 85 ? -4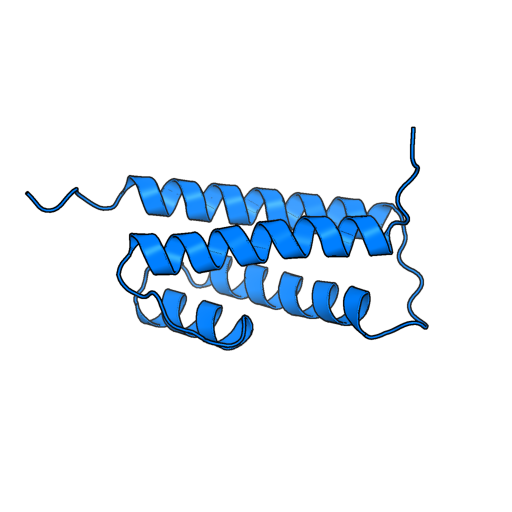.011 -1.037 -11.424 1.00 96.75 85 ALA A N 1
ATOM 653 C CA . ALA A 1 85 ? -5.455 -1.257 -11.376 1.00 96.75 85 ALA A CA 1
ATOM 654 C C . ALA A 1 85 ? -5.934 -1.730 -9.990 1.00 96.75 85 ALA A C 1
ATOM 656 O O . ALA A 1 85 ? -6.976 -1.285 -9.504 1.00 96.75 85 ALA A O 1
ATOM 657 N N . ILE A 1 86 ? -5.172 -2.616 -9.340 1.00 96.38 86 ILE A N 1
ATOM 658 C CA . ILE A 1 86 ? -5.494 -3.095 -7.991 1.00 96.38 86 ILE A CA 1
ATOM 659 C C . ILE A 1 86 ? -5.262 -1.979 -6.962 1.00 96.38 86 ILE A C 1
ATOM 661 O O . ILE A 1 86 ? -6.128 -1.754 -6.116 1.00 96.38 86 ILE A O 1
ATOM 665 N N . ALA A 1 87 ? -4.144 -1.251 -7.052 1.00 97.81 87 ALA A N 1
ATOM 666 C CA . ALA A 1 87 ? -3.838 -0.138 -6.156 1.00 97.81 87 ALA A CA 1
ATOM 667 C C . ALA A 1 87 ? -4.889 0.979 -6.241 1.00 97.81 87 ALA A C 1
ATOM 669 O O . ALA A 1 87 ? -5.388 1.413 -5.208 1.00 97.81 87 ALA A O 1
ATOM 670 N N . ASP A 1 88 ? -5.296 1.380 -7.448 1.00 97.06 88 ASP A N 1
ATOM 671 C CA . ASP A 1 88 ? -6.335 2.392 -7.669 1.00 97.06 88 ASP A CA 1
ATOM 672 C C . ASP A 1 88 ? -7.666 1.959 -7.036 1.00 97.06 88 ASP A C 1
ATOM 674 O O . ASP A 1 88 ? -8.325 2.743 -6.352 1.00 97.06 88 ASP A O 1
ATOM 678 N N . ARG A 1 89 ? -8.049 0.682 -7.191 1.00 94.44 89 ARG A N 1
ATOM 679 C CA . ARG A 1 89 ? -9.253 0.137 -6.546 1.00 94.44 89 ARG A CA 1
ATOM 680 C C . ARG A 1 89 ? -9.168 0.218 -5.022 1.00 94.44 89 ARG A C 1
ATOM 682 O O . ARG A 1 89 ? -10.144 0.610 -4.390 1.00 94.44 89 ARG A O 1
ATOM 689 N N . VAL A 1 90 ? -8.026 -0.147 -4.441 1.00 95.50 90 VAL A N 1
ATOM 690 C CA . VAL A 1 90 ? -7.809 -0.077 -2.991 1.00 95.50 90 VAL A CA 1
ATOM 691 C C . VAL A 1 90 ? -7.845 1.371 -2.508 1.00 95.50 90 VAL A C 1
ATOM 693 O O . VAL A 1 90 ? -8.566 1.666 -1.561 1.00 95.50 90 VAL A O 1
ATOM 696 N N . MET A 1 91 ? -7.138 2.289 -3.169 1.00 95.69 91 MET A N 1
ATOM 697 C CA . MET A 1 91 ? -7.121 3.707 -2.797 1.00 95.69 91 MET A CA 1
ATOM 698 C C . MET A 1 91 ? -8.522 4.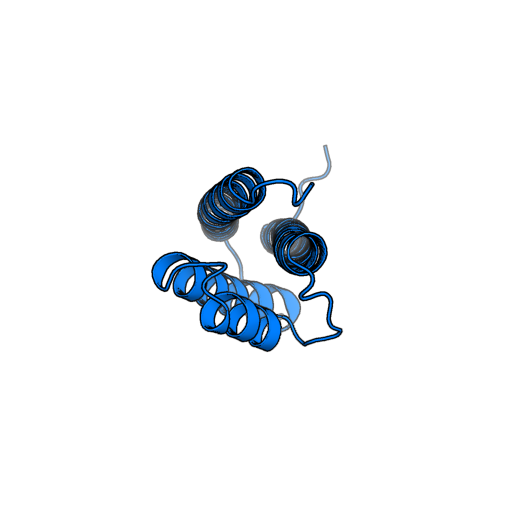327 -2.840 1.00 95.69 91 MET A C 1
ATOM 700 O O . MET A 1 91 ? -8.881 5.062 -1.921 1.00 95.69 91 MET A O 1
ATOM 704 N N . ASN A 1 92 ? -9.345 3.965 -3.828 1.00 92.12 92 ASN A N 1
ATOM 705 C CA . ASN A 1 92 ? -10.747 4.383 -3.882 1.00 92.12 92 ASN A CA 1
ATOM 706 C C . ASN A 1 92 ? -11.556 3.851 -2.684 1.00 92.12 92 ASN A C 1
ATOM 708 O O . ASN A 1 92 ? -12.336 4.599 -2.096 1.00 92.12 92 ASN A O 1
ATOM 712 N N . SER A 1 93 ? -11.348 2.594 -2.272 1.00 88.62 93 SER A N 1
ATOM 713 C CA . SER A 1 93 ? -11.981 2.045 -1.062 1.00 88.62 93 SER A CA 1
ATOM 714 C C . SER A 1 93 ? -11.537 2.774 0.212 1.00 88.62 93 SER A C 1
ATOM 716 O O . SER A 1 93 ? -12.372 3.080 1.060 1.00 88.62 93 SER A O 1
ATOM 718 N N . LEU A 1 94 ? -10.245 3.101 0.342 1.00 90.94 94 LEU A N 1
ATOM 719 C CA . LEU A 1 94 ? -9.718 3.846 1.495 1.00 90.94 94 LEU A CA 1
ATOM 720 C C . LEU A 1 94 ? -10.295 5.268 1.563 1.00 90.94 94 LEU A C 1
ATOM 722 O O . LEU A 1 94 ? -10.633 5.752 2.640 1.00 90.94 94 LEU A O 1
ATOM 726 N N . GLN A 1 95 ? -10.430 5.941 0.419 1.00 86.75 95 GLN A N 1
ATOM 727 C CA . GLN A 1 95 ? -11.055 7.264 0.342 1.00 86.75 95 GLN A CA 1
ATOM 728 C C . GLN A 1 95 ? -12.539 7.219 0.710 1.00 86.75 95 GLN A C 1
ATOM 730 O O . GLN A 1 95 ? -13.011 8.100 1.427 1.00 86.75 95 GLN A O 1
ATOM 735 N N . ALA A 1 96 ? -13.263 6.188 0.267 1.00 82.25 96 ALA A N 1
ATOM 736 C CA . ALA A 1 96 ? -14.648 5.990 0.672 1.00 82.25 96 ALA A CA 1
ATOM 737 C C . ALA A 1 96 ? -14.756 5.791 2.192 1.00 82.25 96 ALA A C 1
ATOM 739 O O . ALA A 1 96 ? -15.604 6.421 2.817 1.00 82.25 96 ALA A O 1
ATOM 740 N N . ALA A 1 97 ? -13.861 5.001 2.799 1.00 73.00 97 ALA A N 1
ATOM 741 C CA . ALA A 1 97 ? -13.827 4.794 4.248 1.00 73.00 97 ALA A CA 1
ATOM 742 C C . ALA A 1 97 ? -13.615 6.106 5.028 1.00 73.00 97 ALA A C 1
ATOM 744 O O . ALA A 1 97 ? -14.341 6.365 5.984 1.00 73.00 97 ALA A O 1
ATOM 745 N N . LYS A 1 98 ? -12.706 6.983 4.567 1.00 69.12 98 LYS A N 1
ATOM 746 C CA . LYS A 1 98 ? -12.481 8.311 5.176 1.00 69.12 98 LYS A CA 1
ATOM 747 C C . LYS A 1 98 ? -13.735 9.184 5.239 1.00 69.12 98 LYS A C 1
ATOM 749 O O . LYS A 1 98 ? -13.851 10.015 6.131 1.00 69.12 98 LYS A O 1
ATOM 754 N N . TRP A 1 99 ? -14.646 9.049 4.276 1.00 57.88 99 TRP A N 1
ATOM 755 C CA . TRP A 1 99 ? -15.834 9.901 4.186 1.00 57.88 99 TRP A CA 1
ATOM 756 C C . TRP A 1 99 ? -16.940 9.507 5.177 1.00 57.88 99 TRP A C 1
ATOM 758 O O . TRP A 1 99 ? -17.805 10.324 5.484 1.00 57.88 99 TRP A O 1
ATOM 768 N N . PHE A 1 100 ? -16.931 8.270 5.679 1.00 55.53 100 PHE A N 1
ATOM 769 C CA . PHE A 1 100 ? -17.979 7.759 6.567 1.00 55.53 100 PHE A CA 1
ATOM 770 C C . PHE A 1 100 ? -17.700 7.963 8.061 1.00 55.53 100 PHE A C 1
ATOM 772 O O . PHE A 1 100 ? -18.564 7.624 8.869 1.00 55.53 100 PHE A O 1
ATOM 779 N N . GLU A 1 101 ? -16.563 8.546 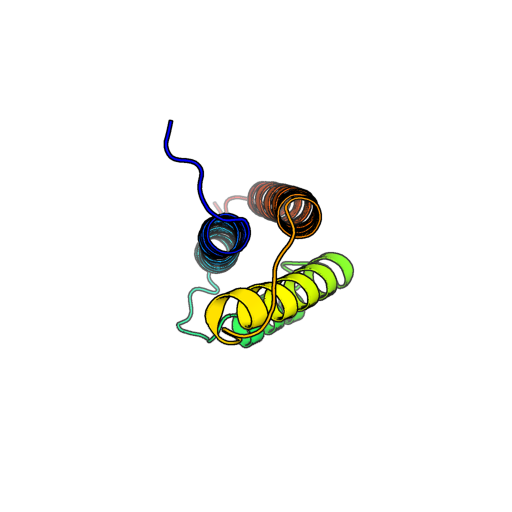8.454 1.00 54.22 101 GLU A N 1
ATOM 780 C CA . GLU A 1 101 ? -16.368 8.948 9.849 1.00 54.22 101 GLU A CA 1
ATOM 781 C C . GLU A 1 101 ? -17.239 10.181 10.165 1.00 54.22 101 GLU A C 1
ATOM 783 O O . GLU A 1 101 ? -17.054 11.239 9.550 1.00 54.22 101 GLU A O 1
ATOM 788 N N . PRO A 1 102 ? -18.211 10.092 11.098 1.00 45.38 102 PRO A N 1
ATOM 789 C CA . PRO A 1 102 ? -18.920 11.272 11.561 1.00 45.38 102 PRO A CA 1
ATOM 790 C C . PRO A 1 102 ? -17.898 12.207 12.204 1.00 45.38 102 PRO A C 1
ATOM 792 O O . PRO A 1 102 ? -17.206 11.821 13.143 1.00 45.38 102 PRO A O 1
ATOM 795 N N . GLN A 1 103 ? -17.812 13.434 11.688 1.00 45.34 103 GLN A N 1
ATOM 796 C CA . GLN A 1 103 ? -17.082 14.528 12.323 1.00 45.34 103 GLN A CA 1
ATOM 797 C C . GLN A 1 103 ? -17.615 14.643 13.756 1.00 45.34 103 GLN A C 1
ATOM 799 O O . GLN A 1 103 ? -18.734 15.122 13.960 1.00 45.34 103 GLN A O 1
ATOM 804 N N . ALA A 1 104 ? -16.873 14.114 14.730 1.00 47.00 104 ALA A N 1
ATOM 805 C CA . ALA A 1 104 ? -17.233 14.232 16.131 1.00 47.00 104 ALA A CA 1
ATOM 806 C C . ALA A 1 104 ? -17.319 15.732 16.446 1.00 47.00 104 ALA A C 1
ATOM 808 O O . ALA A 1 104 ? -16.327 16.452 16.321 1.00 47.00 104 ALA A O 1
ATOM 809 N N . SER A 1 105 ? -18.544 16.188 16.723 1.00 40.66 105 SER A N 1
ATOM 810 C CA . SER A 1 105 ? -18.863 17.562 17.129 1.00 40.66 105 SER A CA 1
ATOM 811 C C . SER A 1 105 ? -18.357 17.857 18.533 1.00 40.66 105 SER A C 1
ATOM 813 O O . SER A 1 105 ? -18.345 16.914 19.357 1.00 40.66 105 SER A O 1
#

Foldseek 3Di:
DDDQALLRLLLVLVVVLLVLLQVLCVLVVNNDPDDSLVSLVVCVVVVLDDPVLSVLSVVSVVLNVCSVPVPPDRDDNVNSVVSNVSSVVSSVVSVVSSVPDPPPD

Secondary structure (DSSP, 8-state):
-----HHHHHHHHHHHHHHHHHHHHHHTT------HHHHHHHHHHTTSS-HHHHHHHHHHHHHHHHHHH-TT----HHHHHHHHHHHHHHHHHHHHHHHTS----

Radius of gyration: 14.66 Å; chains: 1; bounding box: 36×27×40 Å